Protein AF-A0A2E7L4H6-F1 (afdb_monomer)

Solvent-accessible surface area (backbone atoms only — not comparable to full-atom values): 5693 Å² total; per-residue (Å²): 135,83,80,79,77,70,81,77,75,76,76,50,73,68,56,51,51,53,49,51,58,49,48,53,58,49,52,55,50,54,50,52,50,52,50,46,61,74,68,61,40,67,92,56,48,62,64,62,69,36,68,68,48,51,52,47,52,56,52,52,52,55,48,50,55,53,51,51,52,49,50,54,34,52,78,69,72,46,74,94,40,70,77,71,70,51,70,63,71,60,77,82,114

pLDDT: mean 70.5, std 15.65, range [32.0, 91.0]

Secondary structure (DSSP, 8-state):
--------PPPPHHHHHHHHHHHHHHHHHHHHHHHHHHTT-HHHHHHHHSHHHHHHHHHHHHHHHHHHHHHHHHHTT--S-HHHHTTTTGGG-

Foldseek 3Di:
DDDPPPPPPPDDPVNVVVVVVVVVVVVVVVVVLVVCVVVVVVVSCVVCVPPVNVVVVVVVVVVVVLVVLVVVCVVVVHDDDPCSHPPVVVPPD

Radius of gyration: 18.14 Å; Cα contacts (8 Å, |Δi|>4): 24; chains: 1; bounding box: 37×21×54 Å

Structure (mmCIF, N/CA/C/O backbone):
data_AF-A0A2E7L4H6-F1
#
_entry.id   AF-A0A2E7L4H6-F1
#
loop_
_atom_site.group_PDB
_atom_site.id
_atom_site.type_symbol
_atom_site.label_atom_id
_atom_site.label_alt_id
_atom_site.label_comp_id
_atom_site.label_asym_id
_atom_site.label_entity_id
_atom_site.label_seq_id
_atom_site.pdbx_PDB_ins_code
_atom_site.Cartn_x
_atom_site.Cartn_y
_atom_site.Cartn_z
_atom_site.occupancy
_atom_site.B_iso_or_equiv
_atom_sit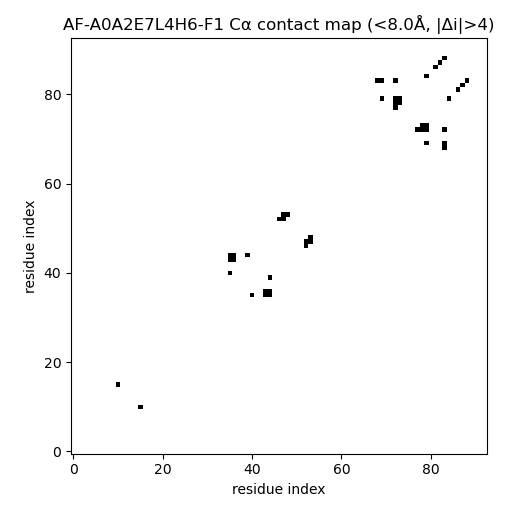e.auth_seq_id
_atom_site.auth_comp_id
_atom_site.auth_asym_id
_atom_site.auth_atom_id
_atom_site.pdbx_PDB_model_num
ATOM 1 N N . MET A 1 1 ? -5.428 10.722 32.845 1.00 39.59 1 MET A N 1
ATOM 2 C CA . MET A 1 1 ? -4.944 10.490 31.468 1.00 39.59 1 MET A CA 1
ATOM 3 C C . MET A 1 1 ? -6.152 10.481 30.547 1.00 39.59 1 MET A C 1
ATOM 5 O O . MET A 1 1 ? -6.953 9.558 30.617 1.00 39.59 1 MET A O 1
ATOM 9 N N . GLY A 1 2 ? -6.368 11.564 29.800 1.00 32.00 2 GLY A N 1
ATOM 10 C CA . GLY A 1 2 ? -7.506 11.666 28.888 1.00 32.00 2 GLY A CA 1
ATOM 11 C C . GLY A 1 2 ? -7.270 10.773 27.677 1.00 32.00 2 GLY A C 1
ATOM 12 O O . GLY A 1 2 ? -6.271 10.946 26.986 1.00 32.00 2 GLY A O 1
ATOM 13 N N . LYS A 1 3 ? -8.166 9.813 27.429 1.00 41.53 3 LYS A N 1
ATOM 14 C CA . LYS A 1 3 ? -8.207 9.110 26.145 1.00 41.53 3 LYS A CA 1
ATOM 15 C C . LYS A 1 3 ? -8.489 10.175 25.090 1.00 41.53 3 LYS A C 1
ATOM 17 O O . LYS A 1 3 ? -9.545 10.800 25.143 1.00 41.53 3 LYS A O 1
ATOM 22 N N . GLN A 1 4 ? -7.544 10.434 24.187 1.00 41.62 4 GLN A N 1
ATOM 23 C CA . GLN A 1 4 ? -7.845 11.192 22.978 1.00 41.62 4 GLN A CA 1
ATOM 24 C C . GLN A 1 4 ? -8.968 10.440 22.271 1.00 41.62 4 GLN A C 1
ATOM 26 O O . GLN A 1 4 ? -8.762 9.352 21.737 1.00 41.62 4 GLN A O 1
ATOM 31 N N . THR A 1 5 ? -10.176 10.990 22.325 1.00 42.06 5 THR A N 1
ATOM 32 C CA . THR A 1 5 ? -11.307 10.509 21.544 1.00 42.06 5 THR A CA 1
ATOM 33 C C . THR A 1 5 ? -11.024 10.903 20.100 1.00 42.06 5 THR A C 1
ATOM 35 O O . THR A 1 5 ? -11.522 11.913 19.606 1.00 42.06 5 THR A O 1
ATOM 38 N N . GLN A 1 6 ? -10.146 10.154 19.428 1.00 48.94 6 GLN A N 1
ATOM 39 C CA . GLN A 1 6 ? -10.093 10.161 17.975 1.00 48.94 6 GLN A CA 1
ATOM 40 C C . GLN A 1 6 ? -11.514 9.807 17.540 1.00 48.94 6 GLN A C 1
ATOM 42 O O . GLN A 1 6 ? -12.010 8.732 17.878 1.00 48.94 6 GLN A O 1
ATOM 47 N N . LYS A 1 7 ? -12.220 10.756 16.915 1.00 41.12 7 LYS A N 1
ATOM 48 C CA . LYS A 1 7 ? -13.533 10.491 16.333 1.00 41.12 7 LYS A CA 1
ATOM 49 C C . LYS A 1 7 ? -13.327 9.365 15.329 1.00 41.12 7 LYS A C 1
ATOM 51 O O . LYS A 1 7 ? -12.779 9.590 14.256 1.00 41.12 7 LYS A O 1
ATOM 56 N N . THR A 1 8 ? -13.705 8.153 15.707 1.00 53.69 8 THR A N 1
ATOM 57 C CA . THR A 1 8 ? -13.789 7.024 14.795 1.00 53.69 8 THR A CA 1
ATOM 58 C C . THR A 1 8 ? -15.002 7.282 13.916 1.00 53.69 8 THR A C 1
ATOM 60 O O . THR A 1 8 ? -16.115 6.851 14.211 1.00 53.69 8 THR A O 1
ATOM 63 N N . GLU A 1 9 ? -14.810 8.075 12.862 1.00 61.34 9 GLU A N 1
ATOM 64 C CA . GLU A 1 9 ? -15.759 8.082 11.759 1.00 61.34 9 GLU A CA 1
ATOM 65 C C . GLU A 1 9 ? -15.825 6.653 11.229 1.00 61.34 9 GLU A C 1
ATOM 67 O O . GLU A 1 9 ? -14.824 6.063 10.819 1.00 61.34 9 GLU A O 1
ATOM 72 N N . LYS A 1 10 ? -17.009 6.050 11.342 1.00 70.06 10 LYS A N 1
ATOM 73 C CA . LYS A 1 10 ? -17.265 4.762 10.717 1.00 70.06 10 LYS A CA 1
ATOM 74 C C . LYS A 1 10 ? -17.277 5.003 9.216 1.00 70.06 10 LYS A C 1
ATOM 76 O O . LYS A 1 10 ? -18.093 5.786 8.740 1.00 70.06 10 LYS A O 1
ATOM 81 N N . PHE A 1 11 ? -16.395 4.324 8.498 1.00 76.94 11 PHE A N 1
ATOM 82 C CA . PHE A 1 11 ? -16.440 4.308 7.042 1.00 76.94 11 PHE A CA 1
ATOM 83 C C . PHE A 1 11 ? -17.757 3.679 6.584 1.00 76.94 11 PHE A C 1
ATOM 85 O O . PHE A 1 11 ? -18.161 2.632 7.100 1.00 76.94 11 PHE A O 1
ATOM 92 N N . GLY A 1 12 ? -18.436 4.328 5.637 1.00 85.56 12 GLY A N 1
ATOM 93 C CA . GLY A 1 12 ? -19.587 3.738 4.969 1.00 85.56 12 GLY A CA 1
ATOM 94 C C . GLY A 1 12 ? -19.149 2.649 3.990 1.00 85.56 12 GLY A C 1
ATOM 95 O O . GLY A 1 12 ? -18.006 2.620 3.536 1.00 85.56 12 GLY A O 1
ATOM 96 N N . GLU A 1 13 ? -20.072 1.766 3.608 1.00 87.00 13 GLU A N 1
ATOM 97 C CA . GLU A 1 13 ? -19.811 0.701 2.626 1.00 87.00 13 GLU A CA 1
ATOM 98 C C . GLU A 1 13 ? -19.277 1.255 1.292 1.00 87.00 13 GLU A C 1
ATOM 100 O O . GLU A 1 13 ? -18.367 0.691 0.685 1.00 87.00 13 GLU A O 1
ATOM 105 N N . GLN A 1 14 ? -19.791 2.410 0.861 1.00 87.94 14 GLN A N 1
ATOM 106 C CA . GLN A 1 14 ? -19.334 3.083 -0.353 1.00 87.94 14 GLN A CA 1
ATOM 107 C C . GLN A 1 14 ? -17.885 3.584 -0.242 1.00 87.94 14 GLN A C 1
ATOM 109 O O . GLN A 1 14 ? -17.131 3.466 -1.210 1.00 87.94 14 GLN A O 1
ATOM 114 N N . ASP A 1 15 ? -17.482 4.104 0.922 1.00 84.00 15 ASP A N 1
ATOM 115 C CA . ASP A 1 15 ? -16.113 4.575 1.158 1.00 84.00 15 ASP A CA 1
ATOM 116 C C . ASP A 1 15 ? -15.133 3.403 1.132 1.00 84.00 15 ASP A C 1
ATOM 118 O O . ASP A 1 15 ? -14.098 3.469 0.467 1.00 84.00 15 ASP A O 1
ATOM 122 N N . LEU A 1 16 ? -15.499 2.303 1.799 1.00 85.44 16 LEU A N 1
ATOM 123 C CA . LEU A 1 16 ? -14.716 1.069 1.801 1.00 85.44 16 LEU A CA 1
ATOM 124 C C . LEU A 1 16 ? -14.525 0.544 0.377 1.00 85.44 16 LEU A C 1
ATOM 126 O O . LEU A 1 16 ? -13.395 0.310 -0.043 1.00 85.44 16 LEU A O 1
ATOM 130 N N . ARG A 1 17 ? -15.599 0.476 -0.415 1.00 89.38 17 ARG A N 1
ATOM 131 C CA . ARG A 1 17 ? -15.527 0.005 -1.802 1.00 89.38 17 ARG A CA 1
ATOM 132 C C . ARG A 1 17 ? -14.661 0.895 -2.693 1.00 89.38 17 ARG A C 1
ATOM 134 O O . ARG A 1 17 ? -13.937 0.408 -3.561 1.00 89.38 17 ARG A O 1
ATOM 141 N N . ALA A 1 18 ? -14.715 2.211 -2.494 1.00 87.12 18 ALA A N 1
ATOM 142 C CA . ALA A 1 18 ? -13.861 3.144 -3.222 1.00 87.12 18 ALA A CA 1
ATOM 143 C C . ALA A 1 18 ? -12.376 2.962 -2.859 1.00 87.12 18 ALA A C 1
ATOM 145 O O . ALA A 1 18 ? -11.509 3.038 -3.739 1.00 87.12 18 ALA A O 1
ATOM 146 N N . ILE A 1 19 ? -12.084 2.700 -1.580 1.00 84.25 19 ILE A N 1
ATOM 147 C CA . ILE A 1 19 ? -10.739 2.377 -1.094 1.00 84.25 19 ILE A CA 1
ATOM 148 C C . ILE A 1 19 ? -10.256 1.058 -1.708 1.00 84.25 19 ILE A C 1
ATOM 150 O O . ILE A 1 19 ? -9.166 1.039 -2.276 1.00 84.25 19 ILE A O 1
ATOM 154 N N . GLU A 1 20 ? -11.069 -0.000 -1.684 1.00 87.88 20 GLU A N 1
ATOM 155 C CA . GLU A 1 20 ? -10.755 -1.309 -2.280 1.00 87.88 20 GLU A CA 1
ATOM 156 C C . GLU A 1 20 ? -10.368 -1.179 -3.756 1.00 87.88 20 GLU A C 1
ATOM 158 O O . GLU A 1 20 ? -9.263 -1.550 -4.150 1.00 87.88 20 GLU A O 1
ATOM 163 N N . GLN A 1 21 ? -11.211 -0.531 -4.563 1.00 91.00 21 GLN A N 1
ATOM 164 C CA . GLN A 1 21 ? -10.924 -0.317 -5.984 1.00 91.00 21 GLN A CA 1
ATOM 165 C C . GLN A 1 21 ? -9.645 0.497 -6.210 1.00 91.00 21 GLN A C 1
ATOM 167 O O . GLN A 1 21 ? -8.935 0.320 -7.206 1.00 91.00 21 GLN A O 1
ATOM 172 N N . ARG A 1 22 ? -9.350 1.455 -5.324 1.00 88.44 22 ARG A N 1
ATOM 17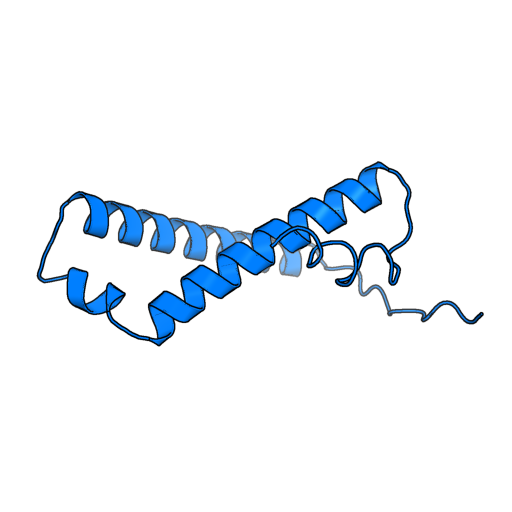3 C CA . ARG A 1 22 ? -8.108 2.228 -5.401 1.00 88.44 22 ARG A CA 1
ATOM 174 C C . ARG A 1 22 ? -6.902 1.349 -5.085 1.00 88.44 22 ARG A C 1
ATOM 176 O O . ARG A 1 22 ? -5.908 1.466 -5.800 1.00 88.44 22 ARG A O 1
ATOM 183 N N . LEU A 1 23 ? -6.989 0.492 -4.071 1.00 86.50 23 LEU A N 1
ATOM 184 C CA . LEU A 1 23 ? -5.931 -0.446 -3.698 1.00 86.50 23 LEU A CA 1
ATOM 185 C C . LEU A 1 23 ? -5.664 -1.457 -4.817 1.00 86.50 23 LEU A C 1
ATOM 187 O O . LEU A 1 23 ? -4.517 -1.593 -5.232 1.00 86.50 23 LEU A O 1
ATOM 191 N N . GLU A 1 24 ? -6.701 -2.061 -5.400 1.00 88.81 24 GLU A N 1
ATOM 192 C CA . GLU A 1 24 ? -6.575 -2.968 -6.552 1.00 88.81 24 GLU A CA 1
ATOM 193 C C . GLU A 1 24 ? -5.816 -2.311 -7.712 1.00 88.81 24 GLU A C 1
ATOM 195 O O . GLU A 1 24 ? -4.860 -2.862 -8.264 1.00 88.81 24 GLU A O 1
ATOM 200 N N . ARG A 1 25 ? -6.195 -1.072 -8.041 1.00 85.62 25 ARG A N 1
ATOM 201 C CA . ARG A 1 25 ? -5.545 -0.269 -9.079 1.00 85.62 25 ARG A CA 1
ATOM 202 C C . ARG A 1 25 ? -4.085 0.064 -8.765 1.00 85.62 25 ARG A C 1
ATOM 204 O O . ARG A 1 25 ? -3.303 0.252 -9.699 1.00 85.62 25 ARG A O 1
ATOM 211 N N . VAL A 1 26 ? -3.721 0.223 -7.495 1.00 84.38 26 VAL A N 1
ATOM 212 C CA . VAL A 1 26 ? -2.329 0.446 -7.078 1.00 84.38 26 VAL A CA 1
ATOM 213 C C . VAL A 1 26 ? -1.540 -0.856 -7.199 1.00 84.38 26 VAL A C 1
ATOM 215 O O . VAL A 1 26 ? -0.494 -0.857 -7.846 1.00 84.38 26 VAL A O 1
ATOM 218 N N . CYS A 1 27 ? -2.070 -1.970 -6.691 1.00 85.31 27 CYS A N 1
ATOM 219 C CA . CYS A 1 27 ? -1.443 -3.289 -6.780 1.00 85.31 27 C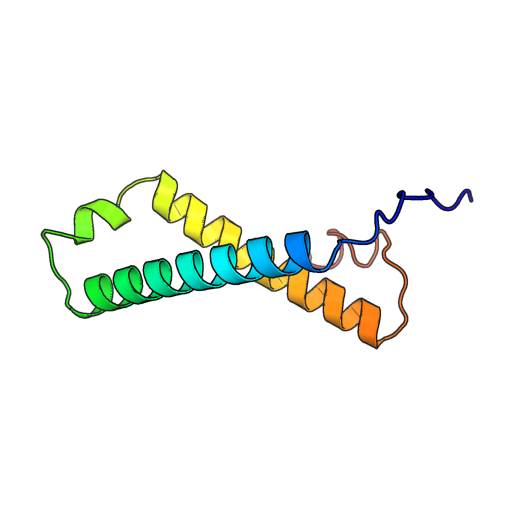YS A CA 1
ATOM 220 C C . CYS A 1 27 ? -1.169 -3.706 -8.230 1.00 85.31 27 CYS A C 1
ATOM 222 O O . CYS A 1 27 ? -0.056 -4.123 -8.547 1.00 85.31 27 CYS A O 1
ATOM 224 N N . ALA A 1 28 ? -2.137 -3.520 -9.134 1.00 82.88 28 ALA A N 1
ATOM 225 C CA . ALA A 1 28 ? -1.964 -3.826 -10.554 1.00 82.88 28 ALA A CA 1
ATOM 226 C C . ALA A 1 28 ? -0.809 -3.033 -11.193 1.00 82.88 28 ALA A C 1
ATOM 228 O O . ALA A 1 28 ? -0.033 -3.580 -11.976 1.00 82.88 28 ALA A O 1
ATOM 229 N N . ARG A 1 29 ? -0.650 -1.751 -10.831 1.00 81.69 29 ARG A N 1
ATOM 230 C CA . ARG A 1 29 ? 0.453 -0.912 -11.330 1.00 81.69 29 ARG A CA 1
ATOM 231 C C . ARG A 1 29 ? 1.803 -1.338 -10.764 1.00 81.69 29 ARG A C 1
ATOM 233 O O . ARG A 1 29 ? 2.773 -1.375 -11.511 1.00 81.69 29 ARG A O 1
ATOM 240 N N . LEU A 1 30 ? 1.867 -1.680 -9.477 1.00 80.88 30 LEU A N 1
ATOM 241 C CA . LEU A 1 30 ? 3.091 -2.196 -8.854 1.00 80.88 30 LEU A CA 1
ATOM 242 C C . LEU A 1 30 ? 3.523 -3.533 -9.477 1.00 80.88 30 LEU A C 1
ATOM 244 O O . LEU A 1 30 ? 4.708 -3.736 -9.721 1.00 80.88 30 LEU A O 1
ATOM 248 N N . LEU A 1 31 ? 2.570 -4.413 -9.800 1.00 84.12 31 LEU A N 1
ATOM 249 C CA . LEU A 1 31 ? 2.824 -5.663 -10.524 1.00 84.12 31 LEU A CA 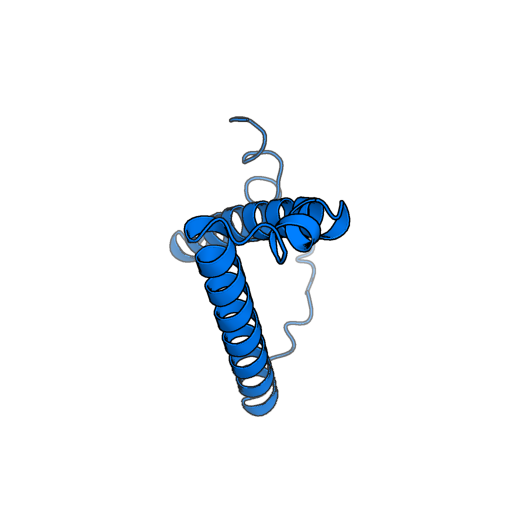1
ATOM 250 C C . LEU A 1 31 ? 3.369 -5.418 -11.932 1.00 84.12 31 LEU A C 1
ATOM 252 O O . LEU A 1 31 ? 4.369 -6.026 -12.305 1.00 84.12 31 LEU A O 1
ATOM 256 N N . ALA 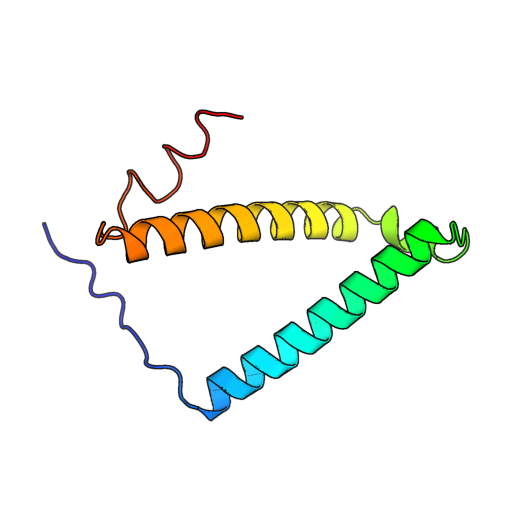A 1 32 ? 2.753 -4.510 -12.693 1.00 81.31 32 ALA A N 1
ATOM 257 C CA . ALA A 1 32 ? 3.245 -4.140 -14.018 1.00 81.31 32 ALA A CA 1
ATOM 258 C C . ALA A 1 32 ? 4.682 -3.597 -13.947 1.00 81.31 32 ALA A C 1
ATOM 260 O O . ALA A 1 32 ? 5.544 -4.045 -14.694 1.00 81.31 32 ALA A O 1
ATOM 261 N N . LEU A 1 33 ? 4.956 -2.713 -12.981 1.00 76.50 33 LEU A N 1
ATOM 262 C CA . LEU A 1 33 ? 6.297 -2.186 -12.730 1.00 76.50 33 LEU A CA 1
ATOM 263 C C . LEU A 1 33 ? 7.301 -3.303 -12.414 1.00 76.50 33 LEU A C 1
ATOM 265 O O . LEU A 1 33 ? 8.362 -3.359 -13.029 1.00 76.50 33 LEU A O 1
ATOM 269 N N . ARG A 1 34 ? 6.964 -4.223 -11.502 1.00 80.69 34 ARG A N 1
ATOM 270 C CA . ARG A 1 34 ? 7.813 -5.380 -11.181 1.00 80.69 34 ARG A CA 1
ATOM 271 C C . ARG A 1 34 ? 8.140 -6.202 -12.432 1.00 80.69 34 ARG A C 1
ATOM 273 O O . ARG A 1 34 ? 9.292 -6.590 -12.608 1.00 80.69 34 ARG A O 1
ATOM 280 N N . ASN A 1 35 ? 7.148 -6.472 -13.279 1.00 83.19 35 ASN A N 1
ATOM 281 C CA . ASN A 1 35 ? 7.343 -7.265 -14.493 1.00 83.19 35 ASN A CA 1
ATOM 282 C C . ASN A 1 35 ? 8.276 -6.550 -15.479 1.00 83.19 35 ASN A C 1
ATOM 284 O O . ASN A 1 35 ? 9.231 -7.163 -15.944 1.00 83.19 35 ASN A O 1
ATOM 288 N N . SER A 1 36 ? 8.096 -5.243 -15.694 1.00 77.88 36 SER A N 1
ATOM 289 C CA . SER A 1 36 ? 9.008 -4.448 -16.530 1.00 77.88 36 SER A CA 1
ATOM 290 C C . SER A 1 36 ? 10.449 -4.444 -16.004 1.00 77.88 36 SER A C 1
ATOM 292 O O . SER A 1 36 ? 11.389 -4.487 -16.794 1.00 77.88 36 SER A O 1
ATOM 294 N N . MET A 1 37 ? 10.653 -4.437 -14.678 1.00 73.75 37 MET A N 1
ATOM 295 C CA . MET A 1 37 ? 11.997 -4.584 -14.094 1.00 73.75 37 MET A CA 1
ATOM 296 C C . MET A 1 37 ? 12.594 -5.968 -14.358 1.00 73.75 37 MET A C 1
ATOM 298 O O . MET A 1 37 ? 13.784 -6.072 -14.643 1.00 73.75 37 MET A O 1
ATOM 302 N N . ALA A 1 38 ? 11.787 -7.026 -14.231 1.00 80.69 38 ALA A N 1
ATOM 303 C CA . ALA A 1 38 ? 12.231 -8.404 -14.426 1.00 80.69 38 ALA A CA 1
ATOM 304 C C . ALA A 1 38 ? 12.604 -8.695 -15.888 1.00 80.69 38 ALA A C 1
ATOM 306 O O . ALA A 1 38 ? 13.535 -9.453 -16.144 1.00 80.69 38 ALA A O 1
ATOM 307 N N . GLU A 1 39 ? 11.905 -8.068 -16.833 1.00 81.25 39 GLU A N 1
ATOM 308 C CA . GLU A 1 39 ? 12.155 -8.187 -18.273 1.00 81.25 39 GLU A CA 1
ATOM 309 C C . GLU A 1 39 ? 13.330 -7.316 -18.757 1.00 81.25 39 GLU A C 1
ATOM 311 O O . GLU A 1 39 ? 13.724 -7.418 -19.916 1.00 81.25 39 GLU A O 1
ATOM 316 N N . ALA A 1 40 ? 13.927 -6.501 -17.873 1.00 66.62 40 ALA A N 1
ATOM 317 C CA . ALA A 1 40 ? 15.024 -5.578 -18.176 1.00 66.62 40 ALA A CA 1
ATOM 318 C C . ALA A 1 40 ? 14.741 -4.661 -19.381 1.00 66.62 40 ALA A C 1
ATOM 320 O O . ALA A 1 40 ? 15.654 -4.308 -20.131 1.00 66.62 40 ALA A O 1
ATOM 321 N N . ASP A 1 41 ? 13.480 -4.257 -19.552 1.00 71.31 41 ASP A N 1
ATOM 322 C CA . ASP A 1 41 ? 13.067 -3.334 -20.604 1.00 71.31 41 ASP A CA 1
ATOM 323 C C . ASP A 1 41 ? 13.675 -1.945 -20.340 1.00 71.31 41 ASP A C 1
ATOM 325 O O . ASP A 1 41 ? 13.172 -1.149 -19.540 1.00 71.31 41 ASP A O 1
ATOM 329 N N . ILE A 1 42 ? 14.820 -1.680 -20.977 1.00 58.72 42 ILE A N 1
ATOM 330 C CA . ILE A 1 42 ? 15.636 -0.469 -20.810 1.00 58.72 42 ILE A CA 1
ATOM 331 C C . ILE A 1 42 ? 14.824 0.807 -21.065 1.00 58.72 42 ILE A C 1
ATOM 333 O O . ILE A 1 42 ? 15.031 1.804 -20.364 1.00 58.72 42 ILE A O 1
ATOM 337 N N . ASP A 1 43 ? 13.852 0.757 -21.978 1.00 66.00 43 ASP A N 1
ATOM 338 C CA . ASP A 1 43 ? 12.982 1.889 -22.305 1.00 66.00 43 ASP A CA 1
ATOM 339 C C . ASP A 1 43 ? 11.921 2.151 -21.227 1.00 66.00 43 ASP A C 1
ATOM 341 O O . ASP A 1 43 ? 11.326 3.227 -21.201 1.00 66.00 43 ASP A O 1
ATOM 345 N N . ALA A 1 44 ? 11.711 1.223 -20.291 1.00 63.97 44 ALA A N 1
ATOM 346 C CA . ALA A 1 44 ? 10.897 1.408 -19.091 1.00 63.97 44 ALA A CA 1
ATOM 347 C C . ALA A 1 44 ? 11.753 1.642 -17.830 1.00 63.97 44 ALA A C 1
ATOM 349 O O . ALA A 1 44 ? 11.270 2.234 -16.861 1.00 63.97 44 ALA A O 1
ATOM 350 N N . LEU A 1 45 ? 13.035 1.244 -17.832 1.00 62.16 45 LEU A N 1
ATOM 351 C CA . LEU A 1 45 ? 13.931 1.350 -16.672 1.00 62.16 45 LEU A CA 1
ATOM 352 C C . LEU A 1 45 ? 14.170 2.802 -16.200 1.00 62.16 45 LEU A C 1
ATOM 354 O O . LEU A 1 45 ? 14.396 3.037 -15.009 1.00 62.16 45 LEU A O 1
ATOM 358 N N . TRP A 1 46 ? 14.054 3.803 -17.081 1.00 64.62 46 TRP A N 1
ATOM 359 C CA . TRP A 1 46 ? 14.175 5.218 -16.690 1.00 64.62 46 TRP A CA 1
ATOM 360 C C . TRP A 1 46 ? 13.078 5.670 -15.714 1.00 64.62 46 TRP A C 1
ATOM 362 O O . TRP A 1 46 ? 13.337 6.537 -14.874 1.00 64.62 46 TRP A O 1
ATOM 372 N N . LEU A 1 47 ? 11.891 5.046 -15.753 1.00 62.69 47 LEU A N 1
ATOM 373 C CA . LEU A 1 47 ? 10.814 5.305 -14.792 1.00 62.69 47 LEU A CA 1
ATOM 374 C C . LEU A 1 47 ? 11.272 4.986 -13.361 1.00 62.69 47 LEU A C 1
ATOM 376 O O . LEU A 1 47 ? 10.912 5.698 -12.426 1.00 62.69 47 LEU A O 1
ATOM 380 N N . PHE A 1 48 ? 12.135 3.981 -13.189 1.00 62.97 48 PHE A N 1
ATOM 381 C CA . PHE A 1 48 ? 12.641 3.532 -11.887 1.00 62.97 48 PHE A CA 1
ATOM 382 C C . PHE A 1 48 ? 13.777 4.403 -11.345 1.00 62.97 48 PHE A C 1
ATOM 384 O O . PHE A 1 48 ? 13.978 4.474 -10.132 1.00 62.97 48 PHE A O 1
ATOM 391 N N . ASN A 1 49 ? 14.489 5.126 -12.213 1.00 65.44 49 ASN A N 1
ATOM 392 C CA . ASN A 1 49 ? 15.531 6.063 -11.786 1.00 65.44 49 ASN A CA 1
ATOM 393 C C . ASN A 1 49 ? 14.971 7.382 -11.235 1.00 65.44 49 ASN A C 1
ATOM 395 O O . ASN A 1 49 ? 15.704 8.125 -10.564 1.00 65.44 49 ASN A O 1
ATOM 399 N N . SER A 1 50 ? 13.675 7.649 -11.438 1.00 76.62 50 SER A N 1
ATOM 400 C CA . SER A 1 50 ? 12.994 8.801 -10.851 1.00 76.62 50 SER A CA 1
ATOM 401 C C . SER A 1 50 ? 13.121 8.789 -9.318 1.00 76.62 50 SER A C 1
ATOM 403 O O . SER A 1 50 ? 12.733 7.810 -8.671 1.00 76.62 50 SER A O 1
ATOM 405 N N . PRO A 1 51 ? 13.630 9.869 -8.693 1.00 78.19 51 PRO A N 1
ATOM 406 C CA . PRO A 1 51 ? 13.679 9.994 -7.236 1.00 78.19 51 PRO A CA 1
ATOM 407 C C . PRO A 1 51 ? 12.322 9.756 -6.560 1.00 78.19 51 PRO A C 1
ATOM 409 O O . PRO A 1 51 ? 12.265 9.162 -5.486 1.00 78.19 51 PRO A O 1
ATOM 412 N N . SER A 1 52 ? 11.222 10.150 -7.211 1.00 77.44 52 SER A N 1
ATOM 413 C CA . SER A 1 52 ? 9.862 9.943 -6.702 1.00 77.44 52 SER A CA 1
ATOM 414 C C . SER A 1 52 ? 9.475 8.467 -6.625 1.00 77.44 52 SER A C 1
ATOM 416 O O . SER A 1 52 ? 8.783 8.079 -5.689 1.00 77.44 52 SER A O 1
ATOM 418 N N . MET A 1 53 ? 9.940 7.638 -7.565 1.00 75.25 53 MET A N 1
ATOM 419 C CA . MET A 1 53 ? 9.673 6.197 -7.544 1.00 75.25 53 MET A CA 1
ATOM 420 C C . MET A 1 53 ? 10.456 5.504 -6.432 1.00 75.25 53 MET A C 1
ATOM 422 O O . MET A 1 53 ? 9.880 4.725 -5.677 1.00 75.25 53 MET A O 1
ATOM 426 N N . ARG A 1 54 ? 11.736 5.858 -6.258 1.00 75.56 54 ARG A N 1
ATOM 427 C CA . ARG A 1 54 ? 12.553 5.352 -5.142 1.00 75.56 54 ARG A CA 1
ATOM 428 C C . ARG A 1 54 ? 11.956 5.716 -3.782 1.00 75.56 54 ARG A C 1
ATOM 430 O O . ARG A 1 54 ? 11.813 4.845 -2.928 1.00 75.56 54 ARG A O 1
ATOM 437 N N . LEU A 1 55 ? 11.550 6.975 -3.606 1.00 81.19 55 LEU A N 1
ATOM 438 C CA . LEU A 1 55 ? 10.870 7.429 -2.391 1.00 81.19 55 LEU A CA 1
ATOM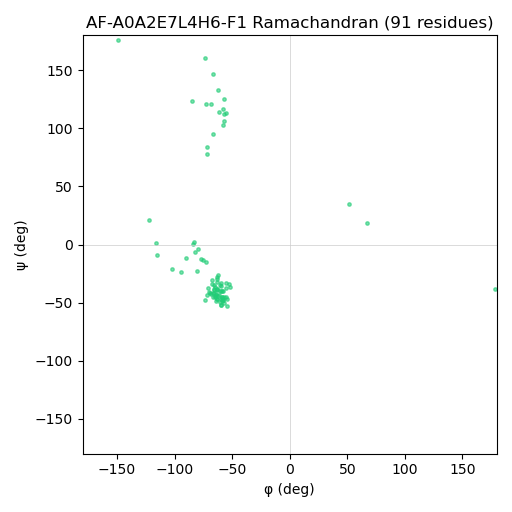 439 C C . LEU A 1 55 ? 9.520 6.721 -2.195 1.00 81.19 55 LEU A C 1
ATOM 441 O O . LEU A 1 55 ? 9.160 6.368 -1.074 1.00 81.19 55 LEU A O 1
ATOM 445 N N . GLY A 1 56 ? 8.783 6.491 -3.284 1.00 81.00 56 GLY A N 1
ATOM 446 C CA . GLY A 1 56 ? 7.541 5.725 -3.278 1.00 81.00 56 GLY A CA 1
ATOM 447 C C . GLY A 1 56 ? 7.735 4.317 -2.718 1.00 81.00 56 GLY A C 1
ATOM 448 O O . GLY A 1 56 ? 7.021 3.941 -1.792 1.00 81.00 56 GLY A O 1
ATOM 449 N N . CYS A 1 57 ? 8.735 3.577 -3.205 1.00 77.50 57 CYS A N 1
ATOM 450 C CA . CYS A 1 57 ? 9.056 2.239 -2.699 1.00 77.50 57 CYS A CA 1
ATOM 451 C C . CYS A 1 57 ? 9.399 2.252 -1.201 1.00 77.50 57 CYS A C 1
ATOM 453 O O . CYS A 1 57 ? 8.823 1.477 -0.443 1.00 77.50 57 CYS A O 1
ATOM 455 N N . GLN A 1 58 ? 10.258 3.179 -0.762 1.00 79.06 58 GLN A N 1
ATOM 456 C CA . GLN A 1 58 ? 10.631 3.317 0.654 1.00 79.06 58 GLN A CA 1
ATOM 457 C C . GLN A 1 58 ? 9.420 3.612 1.551 1.00 79.06 58 GLN A C 1
ATOM 459 O O . GLN A 1 58 ? 9.307 3.093 2.660 1.00 79.06 58 GLN A O 1
ATOM 464 N N . ASN A 1 59 ? 8.494 4.449 1.082 1.00 83.25 59 ASN A N 1
ATOM 465 C CA . ASN A 1 59 ? 7.286 4.773 1.837 1.00 83.25 59 ASN A CA 1
ATOM 466 C C . ASN A 1 59 ? 6.308 3.595 1.902 1.00 83.25 59 ASN A C 1
ATOM 468 O O . ASN A 1 59 ? 5.688 3.396 2.944 1.00 83.25 59 ASN A O 1
ATOM 472 N N . VAL A 1 60 ? 6.176 2.817 0.823 1.00 83.25 60 VAL A N 1
ATOM 473 C CA . VAL A 1 60 ? 5.347 1.600 0.802 1.00 83.25 60 VAL A CA 1
ATOM 474 C C . VAL A 1 60 ? 5.895 0.552 1.768 1.00 83.25 60 VAL A C 1
ATOM 476 O O . VAL A 1 60 ? 5.127 -0.019 2.535 1.00 83.25 60 VAL A O 1
ATOM 479 N N . GLU A 1 61 ? 7.211 0.347 1.788 1.00 78.25 61 GLU A N 1
ATOM 480 C CA . GLU A 1 61 ? 7.878 -0.565 2.723 1.00 78.25 61 GLU A CA 1
ATOM 481 C C . GLU A 1 61 ? 7.628 -0.161 4.182 1.00 78.25 61 GLU A C 1
ATOM 483 O O . GLU A 1 61 ? 7.107 -0.951 4.970 1.00 78.25 61 GLU A O 1
ATOM 488 N N . ARG A 1 62 ? 7.889 1.107 4.527 1.00 79.81 62 ARG A N 1
ATOM 489 C CA . ARG A 1 62 ? 7.623 1.641 5.874 1.00 79.81 62 ARG A CA 1
ATOM 490 C C . ARG A 1 62 ? 6.155 1.513 6.271 1.00 79.81 62 ARG A C 1
ATOM 492 O O . ARG A 1 62 ? 5.851 1.200 7.419 1.00 79.81 62 ARG A O 1
ATOM 499 N N . PHE A 1 63 ? 5.246 1.766 5.330 1.00 82.81 63 PHE A N 1
ATOM 500 C CA . PHE A 1 63 ? 3.814 1.605 5.551 1.00 82.81 63 PHE A CA 1
ATOM 501 C C . PHE A 1 63 ? 3.433 0.144 5.830 1.00 82.81 63 PHE A C 1
ATOM 503 O O . PHE A 1 63 ? 2.637 -0.089 6.739 1.00 82.81 63 PHE A O 1
ATOM 510 N N . SER A 1 64 ? 4.000 -0.824 5.099 1.00 78.25 64 SER A N 1
ATOM 511 C CA . SER A 1 64 ? 3.744 -2.258 5.313 1.00 78.25 64 SER A CA 1
ATOM 512 C C . SER A 1 64 ? 4.151 -2.678 6.722 1.00 78.25 64 SER A C 1
ATOM 514 O O . SER A 1 64 ? 3.319 -3.181 7.471 1.00 78.25 64 SER A O 1
ATOM 516 N N . ILE A 1 65 ? 5.385 -2.352 7.119 1.00 78.25 65 ILE A N 1
ATOM 517 C CA . ILE A 1 65 ? 5.939 -2.687 8.440 1.00 78.25 65 ILE A CA 1
ATOM 518 C C .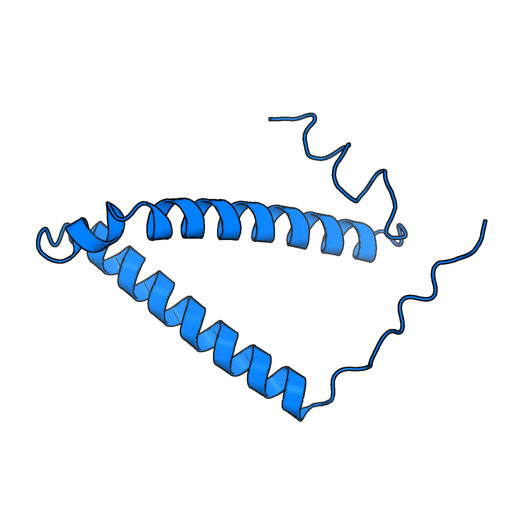 ILE A 1 65 ? 5.078 -2.094 9.561 1.00 78.25 65 ILE A C 1
ATOM 520 O O . ILE A 1 65 ? 4.708 -2.784 10.511 1.00 78.25 65 ILE A O 1
ATOM 524 N N . ALA A 1 66 ? 4.718 -0.813 9.446 1.00 77.25 66 ALA A N 1
ATOM 525 C CA . ALA A 1 66 ? 3.888 -0.153 10.448 1.00 77.25 66 ALA A CA 1
ATOM 526 C C . ALA A 1 66 ? 2.473 -0.754 10.520 1.00 77.25 66 ALA A C 1
ATOM 528 O O . ALA A 1 66 ? 1.904 -0.860 11.606 1.00 77.25 66 ALA A O 1
ATOM 529 N N . SER A 1 67 ? 1.907 -1.155 9.377 1.00 79.25 67 SER A N 1
ATOM 530 C CA . SER A 1 67 ? 0.572 -1.761 9.309 1.00 79.25 67 SER A CA 1
ATOM 531 C C . SER A 1 67 ? 0.549 -3.159 9.931 1.00 79.25 67 SER A C 1
ATOM 533 O O . SER A 1 67 ? -0.374 -3.469 10.682 1.00 79.25 67 SER A O 1
ATOM 535 N N . GLU A 1 68 ? 1.573 -3.975 9.672 1.00 80.06 68 GLU A N 1
ATOM 536 C CA . GLU A 1 68 ? 1.756 -5.292 10.296 1.00 80.06 68 GLU A CA 1
ATOM 537 C C . GLU A 1 68 ? 1.892 -5.165 11.815 1.00 80.06 68 GLU A C 1
ATOM 539 O O . GLU A 1 68 ? 1.145 -5.800 12.558 1.00 80.06 68 GLU A O 1
ATOM 544 N N . ALA A 1 69 ? 2.763 -4.267 12.287 1.00 76.88 69 ALA A N 1
ATOM 545 C CA . ALA A 1 69 ? 2.956 -4.038 13.715 1.00 76.88 69 ALA A CA 1
ATOM 546 C C . ALA A 1 69 ? 1.668 -3.564 14.414 1.00 76.88 69 ALA A C 1
ATOM 548 O O . ALA A 1 69 ? 1.350 -4.008 15.520 1.00 76.88 69 ALA A O 1
ATOM 549 N N . ALA A 1 70 ? 0.900 -2.683 13.765 1.00 74.88 70 ALA A N 1
ATOM 550 C CA . ALA A 1 70 ? -0.379 -2.213 14.286 1.00 74.88 70 ALA A CA 1
ATOM 551 C C . ALA A 1 70 ? -1.426 -3.338 14.361 1.0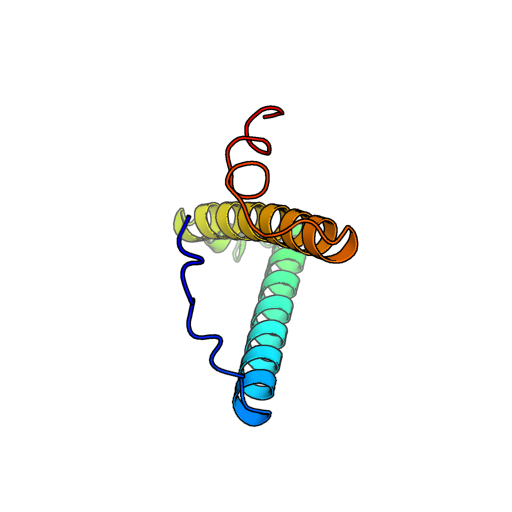0 74.88 70 ALA A C 1
ATOM 553 O O . ALA A 1 70 ? -2.157 -3.427 15.351 1.00 74.88 70 ALA A O 1
ATOM 554 N N . LEU A 1 71 ? -1.492 -4.202 13.342 1.00 80.50 71 LEU A N 1
ATOM 555 C CA . LEU A 1 71 ? -2.393 -5.353 13.330 1.00 80.50 71 LEU A CA 1
ATOM 556 C C . LEU A 1 71 ? -2.022 -6.362 14.423 1.00 80.50 71 LEU A C 1
ATOM 558 O O . LEU A 1 71 ? -2.896 -6.796 15.173 1.00 80.50 71 LEU A O 1
ATOM 562 N N . ASP A 1 72 ? -0.737 -6.676 14.569 1.00 81.44 72 ASP A N 1
ATOM 563 C CA . ASP A 1 72 ? -0.226 -7.560 15.618 1.00 81.44 72 ASP A CA 1
ATOM 564 C C . ASP A 1 72 ? -0.560 -7.044 17.022 1.00 81.44 72 ASP A C 1
ATOM 566 O O . ASP A 1 72 ? -1.022 -7.807 17.877 1.00 81.44 72 ASP A O 1
ATOM 570 N N . ALA A 1 73 ? -0.371 -5.745 17.269 1.00 74.75 73 ALA A N 1
ATOM 571 C CA . ALA A 1 73 ? -0.732 -5.116 18.537 1.00 74.75 73 ALA A CA 1
ATOM 572 C C . ALA A 1 73 ? -2.243 -5.226 18.809 1.00 74.75 73 ALA A C 1
ATOM 574 O O . ALA A 1 73 ? -2.650 -5.595 19.917 1.00 74.75 73 ALA A O 1
ATOM 575 N N . ALA A 1 74 ? -3.074 -4.985 17.787 1.00 76.50 74 ALA A N 1
ATOM 576 C CA . ALA A 1 74 ? -4.524 -5.117 17.887 1.00 76.50 74 ALA A CA 1
ATOM 577 C C . ALA A 1 74 ? -4.954 -6.561 18.200 1.00 76.50 74 ALA A C 1
ATOM 579 O O . ALA A 1 74 ? -5.779 -6.773 19.091 1.00 76.50 74 ALA A O 1
ATOM 580 N N . LEU A 1 75 ? -4.360 -7.558 17.534 1.00 79.19 75 LEU A N 1
ATOM 581 C CA . LEU A 1 75 ? -4.623 -8.982 17.782 1.00 79.19 75 LEU A CA 1
ATOM 582 C C . LEU A 1 75 ? -4.215 -9.423 19.198 1.00 79.19 75 LEU A C 1
ATOM 584 O O . LEU A 1 75 ? -4.848 -10.306 19.773 1.00 79.19 75 LEU A O 1
ATOM 588 N N . ARG A 1 76 ? -3.198 -8.785 19.791 1.00 81.44 76 ARG A N 1
ATOM 589 C CA . ARG A 1 76 ? -2.757 -9.016 21.181 1.00 81.44 76 ARG A CA 1
ATOM 590 C C . ARG A 1 76 ? -3.563 -8.228 22.220 1.00 81.44 76 ARG A C 1
ATOM 592 O O . ARG A 1 76 ? -3.267 -8.319 23.410 1.00 81.44 76 ARG A O 1
ATOM 599 N N . GLY A 1 77 ? -4.554 -7.439 21.799 1.00 79.06 77 GLY A N 1
ATOM 600 C CA . GLY A 1 77 ? -5.345 -6.586 22.689 1.00 79.06 77 GLY A CA 1
ATOM 601 C C . GLY A 1 77 ? -4.549 -5.435 23.316 1.00 79.06 77 GLY A C 1
ATOM 602 O O . GLY A 1 77 ? -4.976 -4.877 24.328 1.00 79.06 77 GLY A O 1
ATOM 603 N N . GLN A 1 78 ? -3.394 -5.081 22.744 1.00 74.50 78 GLN A N 1
ATOM 604 C CA . GLN A 1 78 ? -2.567 -3.978 23.220 1.00 74.50 78 GLN A CA 1
ATOM 605 C C . GLN A 1 78 ? -3.082 -2.664 22.610 1.00 74.50 78 GLN A C 1
ATOM 607 O O . GLN A 1 78 ? -3.200 -2.557 21.388 1.00 74.50 78 GLN A O 1
ATOM 612 N N . PRO A 1 79 ? -3.443 -1.658 23.427 1.00 60.38 79 PRO A N 1
ATOM 613 C CA . PRO A 1 79 ? -3.910 -0.382 22.907 1.00 60.38 79 PRO A CA 1
ATOM 614 C C . PRO A 1 79 ? -2.781 0.354 22.177 1.00 60.38 79 PRO A C 1
ATOM 616 O O . PRO A 1 79 ? -1.623 0.296 22.579 1.00 60.38 79 PRO A O 1
ATOM 619 N N . TYR A 1 80 ? -3.153 1.100 21.137 1.00 56.62 80 TYR A N 1
ATOM 620 C CA . TYR A 1 80 ? -2.258 1.974 20.380 1.00 56.62 80 TYR A CA 1
ATOM 621 C C . TYR A 1 80 ? -1.589 2.993 21.331 1.00 56.62 80 TYR A C 1
ATOM 623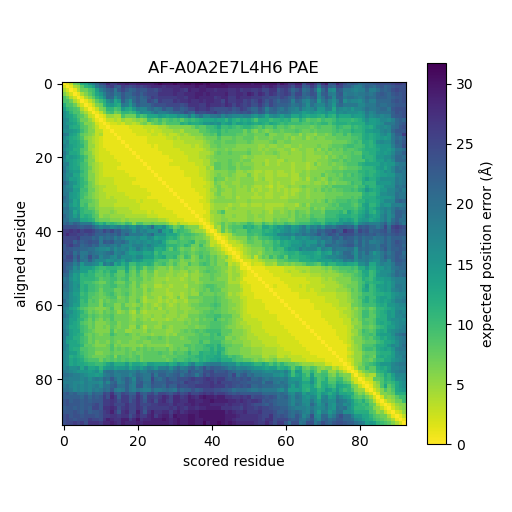 O O . TYR A 1 80 ? -2.276 3.846 21.901 1.00 56.62 80 TYR A O 1
ATOM 631 N N . GLY A 1 81 ? -0.272 2.889 21.543 1.00 55.75 81 GLY A N 1
ATOM 632 C CA . GLY A 1 81 ? 0.488 3.705 22.501 1.00 55.75 81 GLY A CA 1
ATOM 633 C C . GLY A 1 81 ? 1.946 3.950 22.077 1.00 55.75 81 GLY A C 1
ATOM 634 O O . GLY A 1 81 ? 2.377 3.429 21.051 1.00 55.75 81 GLY A O 1
ATOM 635 N N . PRO A 1 82 ? 2.729 4.757 22.822 1.00 53.59 82 PRO A N 1
ATOM 636 C CA . PRO A 1 82 ? 4.130 5.095 22.506 1.00 53.59 82 PRO A CA 1
ATOM 637 C C . PRO A 1 82 ? 5.024 3.871 22.240 1.00 53.59 82 PRO A C 1
ATOM 639 O O . PRO A 1 82 ? 5.847 3.885 21.325 1.00 53.59 82 PRO A O 1
ATOM 642 N N . ASP A 1 83 ? 4.780 2.784 22.974 1.00 53.88 83 ASP A N 1
ATOM 643 C CA . ASP A 1 83 ? 5.505 1.512 22.861 1.00 53.88 83 ASP A CA 1
ATOM 644 C C . ASP A 1 83 ? 5.158 0.732 21.577 1.00 53.88 83 ASP A C 1
ATOM 646 O O . ASP A 1 83 ? 5.884 -0.173 21.184 1.00 53.88 83 ASP A O 1
ATOM 650 N N . THR A 1 84 ? 4.069 1.096 20.890 1.00 54.91 84 THR A N 1
ATOM 651 C CA . THR A 1 84 ? 3.613 0.480 19.632 1.00 54.91 84 THR A CA 1
ATOM 652 C C . THR A 1 84 ? 3.644 1.448 18.441 1.00 54.91 84 THR A C 1
ATOM 654 O O . THR A 1 84 ? 3.205 1.070 17.360 1.00 54.91 84 THR A O 1
ATOM 657 N N . THR A 1 85 ? 4.085 2.709 18.609 1.00 52.88 85 THR A N 1
ATOM 658 C CA . THR A 1 85 ? 3.876 3.773 17.594 1.00 52.88 85 THR A CA 1
ATOM 659 C C . THR A 1 85 ? 5.115 4.359 16.930 1.00 52.88 85 THR A C 1
ATOM 661 O O . THR A 1 85 ? 4.942 5.081 15.950 1.00 52.88 85 THR A O 1
ATOM 664 N N . LYS A 1 86 ? 6.339 4.056 17.380 1.00 45.34 86 LYS A N 1
ATOM 665 C CA . LYS A 1 86 ? 7.576 4.292 16.598 1.00 45.34 86 LYS A CA 1
ATOM 666 C C . LYS A 1 86 ? 8.843 3.908 17.348 1.00 45.34 86 LYS A C 1
ATOM 668 O O . LYS A 1 86 ? 9.750 3.347 16.756 1.00 45.34 86 LYS A O 1
ATOM 673 N N . SER A 1 87 ? 8.898 4.170 18.650 1.00 42.94 87 SER A N 1
ATOM 674 C CA . SER A 1 87 ? 10.147 4.080 19.416 1.00 42.94 87 SER A CA 1
ATOM 675 C C . SER A 1 87 ? 10.691 2.657 19.569 1.00 42.94 87 SER A C 1
ATOM 677 O O . SER A 1 87 ? 11.898 2.494 19.602 1.00 42.94 87 SER A O 1
ATOM 679 N N . ALA A 1 88 ? 9.835 1.631 19.598 1.00 42.59 88 ALA A N 1
ATOM 680 C CA . ALA A 1 88 ? 10.278 0.236 19.727 1.00 42.59 88 ALA A CA 1
ATOM 681 C C . ALA A 1 88 ? 10.542 -0.474 18.382 1.00 42.59 88 ALA A C 1
ATOM 683 O O . ALA A 1 88 ? 11.098 -1.567 18.369 1.00 42.59 88 ALA A O 1
ATOM 684 N N . LEU A 1 89 ? 10.131 0.114 17.250 1.00 44.06 89 LEU A N 1
ATOM 685 C CA . LEU A 1 89 ? 10.337 -0.474 15.915 1.00 44.06 89 LEU A CA 1
ATOM 686 C C . LEU A 1 89 ? 11.612 0.051 15.238 1.00 44.06 89 LEU A C 1
ATOM 688 O O . LEU A 1 89 ? 12.175 -0.648 14.402 1.00 44.06 89 LEU A O 1
ATOM 692 N N . ASP A 1 90 ? 12.089 1.235 15.633 1.00 46.00 90 ASP A N 1
ATOM 693 C CA . ASP A 1 90 ? 13.355 1.812 15.159 1.00 46.00 90 ASP A CA 1
ATOM 694 C C . ASP A 1 90 ? 14.592 1.268 15.922 1.00 46.00 90 ASP A C 1
ATOM 696 O O . ASP A 1 90 ? 15.716 1.547 15.522 1.00 46.00 90 ASP A O 1
ATOM 700 N N . GLU A 1 91 ? 14.437 0.463 16.988 1.00 41.53 91 GLU A N 1
ATOM 701 C CA . GLU A 1 91 ? 15.573 -0.087 17.770 1.00 41.53 91 GLU A CA 1
ATOM 702 C C . GLU A 1 91 ? 16.210 -1.366 17.175 1.00 41.53 91 GLU A C 1
ATOM 704 O O . GLU A 1 91 ? 17.172 -1.901 17.730 1.00 41.53 91 GLU A O 1
ATOM 709 N N . HIS A 1 92 ? 15.735 -1.842 16.018 1.00 41.81 92 HIS A N 1
ATOM 710 C CA . HIS A 1 92 ? 16.319 -2.985 15.295 1.00 41.81 92 HIS A CA 1
ATOM 711 C C . HIS A 1 92 ? 16.758 -2.676 13.847 1.00 41.81 92 HIS A C 1
ATOM 713 O O . HIS A 1 92 ? 16.919 -3.606 13.055 1.00 41.81 92 HIS A O 1
ATOM 719 N N . GLY A 1 93 ? 16.988 -1.401 13.507 1.00 35.88 93 GLY A N 1
ATOM 720 C CA . GLY A 1 93 ? 17.526 -0.958 12.210 1.00 35.88 93 GLY A CA 1
ATOM 721 C C . GLY A 1 93 ? 18.873 -0.258 12.320 1.00 35.88 93 GLY A C 1
ATOM 722 O O . GLY A 1 93 ? 18.929 0.770 13.026 1.00 35.88 93 GLY A O 1
#

Sequence (93 aa):
MGKQTQKTEKFGEQDLRAIEQRLERVCARLLALRNSMAEADIDALWLFNSPSMRLGCQNVERFSIASEAALDAALRGQPYGPDTTKSALDEHG

Mean predicted aligned error: 11.59 Å